Protein AF-A0AAW4BQ78-F1 (afdb_monomer_lite)

Structure (mmCIF, N/CA/C/O backbone):
data_AF-A0AAW4BQ78-F1
#
_entry.id   AF-A0AAW4BQ78-F1
#
loop_
_atom_site.group_PDB
_atom_site.id
_atom_site.type_symbol
_atom_site.label_atom_id
_atom_site.label_alt_id
_atom_site.label_comp_id
_atom_site.label_asym_id
_atom_site.label_entity_id
_atom_site.label_seq_id
_atom_site.pdbx_PDB_ins_code
_atom_site.Cartn_x
_atom_site.Cartn_y
_atom_site.Cartn_z
_atom_site.occupancy
_atom_site.B_iso_or_equiv
_atom_site.auth_seq_id
_atom_site.auth_comp_id
_atom_site.auth_asym_id
_atom_site.auth_atom_id
_atom_site.pdbx_PDB_model_num
ATOM 1 N N . LEU A 1 1 ? 8.342 10.930 -10.834 1.00 89.88 1 LEU A N 1
ATOM 2 C CA . LEU A 1 1 ? 9.671 10.484 -11.319 1.00 89.88 1 LEU A CA 1
ATOM 3 C C . LEU A 1 1 ? 9.544 9.337 -12.313 1.00 89.88 1 LEU A C 1
ATOM 5 O O . LEU A 1 1 ? 9.708 9.611 -13.490 1.00 89.88 1 LEU A O 1
ATOM 9 N N . ALA A 1 2 ? 9.186 8.112 -11.902 1.00 93.62 2 ALA A N 1
ATOM 10 C CA . ALA A 1 2 ? 9.019 6.991 -12.845 1.00 93.62 2 ALA A CA 1
ATOM 11 C C . ALA A 1 2 ? 7.979 7.290 -13.945 1.00 93.62 2 ALA A C 1
ATOM 13 O O . ALA A 1 2 ? 8.287 7.184 -15.124 1.00 93.62 2 ALA A O 1
ATOM 14 N N . LEU 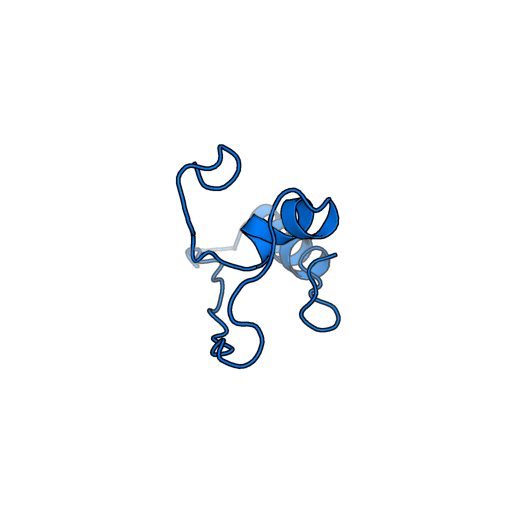A 1 3 ? 6.805 7.814 -13.568 1.00 94.06 3 LEU A N 1
ATOM 15 C CA . LEU A 1 3 ? 5.781 8.297 -14.513 1.00 94.06 3 LEU A CA 1
ATOM 16 C C . LEU A 1 3 ? 6.260 9.427 -15.440 1.00 94.06 3 LEU A C 1
ATOM 18 O O . LEU A 1 3 ? 5.711 9.630 -16.513 1.00 94.06 3 LEU A O 1
ATOM 22 N N . SER A 1 4 ? 7.278 10.177 -15.021 1.00 95.81 4 SER A N 1
ATOM 23 C CA . SER A 1 4 ? 7.877 11.267 -15.799 1.00 95.81 4 SER A CA 1
ATOM 24 C C . SER A 1 4 ? 9.033 10.777 -16.680 1.00 95.81 4 SER A C 1
ATOM 26 O O . SER A 1 4 ? 9.757 11.599 -17.231 1.00 95.81 4 SER A O 1
ATOM 28 N N . GLY A 1 5 ? 9.266 9.462 -16.761 1.00 92.69 5 GLY A N 1
ATOM 29 C CA . GLY A 1 5 ? 10.348 8.871 -17.549 1.00 92.69 5 GLY A CA 1
ATOM 30 C C . GLY A 1 5 ? 11.738 8.968 -16.914 1.00 92.69 5 GLY A C 1
ATOM 31 O O . GLY A 1 5 ? 12.728 8.712 -17.588 1.00 92.69 5 GLY A O 1
ATOM 32 N N . ALA A 1 6 ? 11.847 9.304 -15.624 1.00 95.38 6 ALA A N 1
ATOM 33 C CA . ALA A 1 6 ? 13.143 9.486 -14.956 1.00 95.38 6 ALA A CA 1
ATOM 34 C C . ALA A 1 6 ? 13.868 8.168 -14.592 1.00 95.38 6 ALA A C 1
ATOM 36 O O . ALA A 1 6 ? 14.888 8.207 -13.908 1.00 95.38 6 ALA A O 1
ATOM 37 N N . GLY A 1 7 ? 13.341 7.008 -15.000 1.00 94.31 7 GLY A N 1
ATOM 38 C CA . GLY A 1 7 ? 13.950 5.695 -14.771 1.00 94.31 7 GLY A CA 1
ATOM 39 C C . GLY A 1 7 ? 12.983 4.644 -14.222 1.00 94.31 7 GLY A C 1
ATOM 40 O O . GLY A 1 7 ? 11.763 4.773 -14.328 1.00 94.31 7 GLY A O 1
ATOM 41 N N . ILE A 1 8 ? 13.556 3.591 -13.635 1.00 95.25 8 ILE A N 1
ATOM 42 C CA . ILE A 1 8 ? 12.849 2.426 -13.085 1.00 95.25 8 ILE A CA 1
ATOM 43 C C . ILE A 1 8 ? 12.622 2.624 -11.581 1.00 95.25 8 ILE A C 1
ATOM 45 O O . ILE A 1 8 ? 13.498 3.130 -10.882 1.00 95.25 8 ILE A O 1
ATOM 49 N N . ALA A 1 9 ? 11.466 2.194 -11.071 1.00 93.88 9 ALA A N 1
ATOM 50 C CA . ALA A 1 9 ? 11.162 2.195 -9.642 1.00 93.88 9 ALA A CA 1
ATOM 51 C C . ALA A 1 9 ? 10.689 0.811 -9.176 1.00 93.88 9 ALA A C 1
ATOM 53 O O . ALA A 1 9 ? 9.964 0.126 -9.894 1.00 93.88 9 ALA A O 1
ATOM 54 N N . CYS A 1 10 ? 11.079 0.431 -7.958 1.00 91.81 10 CYS A N 1
ATOM 55 C CA . CYS A 1 10 ? 10.573 -0.744 -7.252 1.00 91.81 10 CYS A CA 1
ATOM 56 C C . CYS A 1 10 ? 9.720 -0.254 -6.079 1.00 91.81 10 CYS A C 1
ATOM 58 O O . CYS A 1 10 ? 10.246 0.356 -5.149 1.00 91.81 10 CYS A O 1
ATOM 60 N N . LEU A 1 11 ? 8.404 -0.439 -6.170 1.00 91.00 11 LEU A N 1
ATOM 61 C CA . LEU A 1 11 ? 7.415 0.069 -5.218 1.00 91.00 11 LEU A CA 1
ATOM 62 C C . LEU A 1 11 ? 6.361 -1.006 -4.954 1.00 91.00 11 LEU A C 1
ATOM 64 O O . LEU A 1 11 ? 6.191 -1.921 -5.758 1.00 91.00 11 LEU A O 1
ATOM 68 N N . SER A 1 12 ? 5.627 -0.867 -3.852 1.00 89.81 12 SER A N 1
ATOM 69 C CA . SER A 1 12 ? 4.515 -1.758 -3.522 1.00 89.81 12 SER A CA 1
ATOM 70 C C . SER A 1 12 ? 3.423 -1.724 -4.597 1.00 89.81 12 SER A C 1
ATOM 72 O O . SER A 1 12 ? 3.129 -0.676 -5.179 1.00 89.81 12 SER A O 1
ATOM 74 N N . ASP A 1 13 ? 2.774 -2.863 -4.825 1.00 87.94 13 ASP A N 1
ATOM 75 C CA . ASP A 1 13 ? 1.781 -3.030 -5.894 1.00 87.94 13 ASP A CA 1
ATOM 76 C C . ASP A 1 13 ? 0.627 -2.018 -5.815 1.00 87.94 13 ASP A C 1
ATOM 78 O O . ASP A 1 13 ? 0.271 -1.419 -6.831 1.00 87.94 13 ASP A O 1
ATOM 82 N N . PHE A 1 14 ? 0.104 -1.730 -4.616 1.00 86.06 14 PHE A N 1
ATOM 83 C CA . PHE A 1 14 ? -0.992 -0.766 -4.442 1.00 86.06 14 PHE A CA 1
ATOM 84 C C . PHE A 1 14 ? -0.638 0.654 -4.911 1.00 86.06 14 PHE A C 1
ATOM 86 O O . PHE A 1 14 ? -1.529 1.416 -5.284 1.00 86.06 14 PHE A O 1
ATOM 93 N N . MET A 1 15 ? 0.651 1.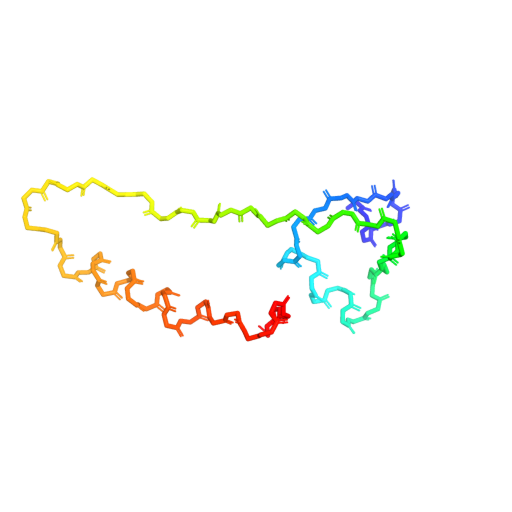019 -4.914 1.00 90.50 15 MET A N 1
ATOM 94 C CA . MET A 1 15 ? 1.108 2.337 -5.363 1.00 90.50 15 MET A CA 1
ATOM 95 C C . MET A 1 15 ? 1.142 2.455 -6.886 1.00 90.50 15 MET A C 1
ATOM 97 O O . MET A 1 15 ? 1.059 3.562 -7.402 1.00 90.50 15 MET A O 1
ATOM 101 N N . THR A 1 16 ? 1.295 1.337 -7.602 1.00 91.94 16 THR A N 1
ATOM 102 C CA . THR A 1 16 ? 1.513 1.325 -9.060 1.00 91.94 16 THR A CA 1
ATOM 103 C C . THR A 1 16 ? 0.374 0.673 -9.838 1.00 91.94 16 THR A C 1
ATOM 105 O O . THR A 1 16 ? 0.353 0.756 -11.065 1.00 91.94 16 THR A O 1
ATOM 108 N N . TYR A 1 17 ? -0.589 0.048 -9.152 1.00 89.06 17 TYR A N 1
ATOM 109 C CA . TYR A 1 17 ? -1.685 -0.704 -9.763 1.00 89.06 17 TYR A CA 1
ATOM 110 C C . TYR A 1 17 ? -2.440 0.095 -10.833 1.00 89.06 17 TYR A C 1
ATOM 112 O O . TYR A 1 17 ? -2.563 -0.357 -11.971 1.00 89.06 17 TYR A O 1
ATOM 120 N N . ARG A 1 18 ? -2.907 1.306 -10.497 1.00 90.62 18 ARG A N 1
ATOM 121 C CA . ARG A 1 18 ? -3.702 2.137 -11.420 1.00 90.62 18 ARG A CA 1
ATOM 122 C C . ARG A 1 18 ? -2.904 2.543 -12.652 1.00 90.62 18 ARG A C 1
ATOM 124 O O . ARG A 1 18 ? -3.406 2.442 -13.766 1.00 90.62 18 ARG A O 1
ATOM 131 N N . ASP A 1 19 ? -1.655 2.944 -12.462 1.00 93.12 19 ASP A N 1
ATOM 132 C CA . ASP A 1 19 ? -0.792 3.371 -13.561 1.00 93.12 19 ASP A CA 1
ATOM 133 C C . ASP A 1 19 ? -0.398 2.202 -14.466 1.00 93.12 19 ASP A C 1
ATOM 135 O O . ASP A 1 19 ? -0.318 2.364 -15.682 1.00 93.12 19 ASP A O 1
ATOM 139 N N . ARG A 1 20 ? -0.212 1.005 -13.894 1.00 91.81 20 ARG A N 1
ATOM 140 C CA . ARG A 1 20 ? -0.009 -0.234 -14.655 1.00 91.81 20 ARG A CA 1
ATOM 141 C C . ARG A 1 20 ? -1.249 -0.618 -15.452 1.00 91.81 20 ARG A C 1
ATOM 143 O O . ARG A 1 20 ? -1.130 -0.971 -16.621 1.00 91.81 20 ARG A O 1
ATOM 150 N N . LYS A 1 21 ? -2.435 -0.507 -14.850 1.00 91.31 21 LYS A N 1
ATOM 151 C CA . LYS A 1 21 ? -3.722 -0.764 -15.513 1.00 91.31 21 LYS A CA 1
ATOM 152 C C . LYS A 1 21 ? -3.977 0.209 -16.666 1.00 91.31 21 LYS A C 1
ATOM 154 O O . LYS A 1 21 ? -4.455 -0.202 -17.716 1.00 91.31 21 LYS A O 1
ATOM 159 N N . ASN A 1 22 ? -3.599 1.473 -16.490 1.00 94.00 22 ASN A N 1
ATOM 160 C CA . ASN A 1 22 ? -3.717 2.518 -17.508 1.00 94.00 22 ASN A CA 1
ATOM 161 C C . ASN A 1 22 ? -2.565 2.506 -18.534 1.00 94.00 22 ASN A C 1
ATOM 163 O O . ASN A 1 22 ? -2.533 3.355 -19.421 1.00 94.00 22 ASN A O 1
ATOM 167 N N . GLY A 1 23 ? -1.594 1.594 -18.405 1.00 92.81 23 GLY A N 1
ATOM 168 C CA . GLY A 1 23 ? -0.432 1.493 -19.295 1.00 92.81 23 GLY A CA 1
ATOM 169 C C . GLY A 1 23 ? 0.614 2.604 -19.136 1.00 92.81 23 GLY A C 1
ATOM 170 O O . GLY A 1 23 ? 1.576 2.644 -19.895 1.00 92.81 23 GLY A O 1
ATOM 171 N N . SER A 1 24 ? 0.459 3.498 -18.154 1.00 94.69 24 SER A N 1
ATOM 172 C CA . SER A 1 24 ? 1.434 4.556 -17.844 1.00 94.69 24 SER A CA 1
ATOM 173 C C . SER A 1 24 ? 2.696 4.016 -17.165 1.00 94.69 24 SER A C 1
ATOM 175 O O . SER A 1 24 ? 3.760 4.621 -17.265 1.00 94.69 24 SER A O 1
ATOM 177 N N . LEU A 1 25 ? 2.594 2.868 -16.489 1.00 94.81 25 LEU A N 1
ATOM 178 C CA . LEU A 1 25 ? 3.732 2.086 -16.006 1.00 94.81 25 LEU A CA 1
ATOM 179 C C . LEU A 1 25 ? 3.666 0.666 -16.568 1.00 94.81 25 LEU A C 1
ATOM 181 O O . LEU A 1 25 ? 2.592 0.103 -16.755 1.00 94.81 25 LEU A O 1
ATOM 185 N N . VAL A 1 26 ? 4.827 0.050 -16.777 1.00 93.31 26 VAL A N 1
ATOM 186 C CA . VAL A 1 26 ? 4.937 -1.352 -17.192 1.00 93.31 26 VAL A CA 1
ATOM 187 C C . VAL A 1 26 ? 5.752 -2.132 -16.166 1.00 93.31 26 VAL A C 1
ATOM 189 O O . VAL A 1 26 ? 6.744 -1.637 -15.636 1.00 93.31 26 VAL A O 1
ATOM 192 N N . ALA A 1 27 ? 5.320 -3.356 -15.863 1.00 91.69 27 ALA A N 1
ATOM 193 C CA . ALA A 1 27 ? 6.068 -4.246 -14.982 1.00 91.69 27 ALA A CA 1
ATOM 194 C C . ALA A 1 27 ? 7.275 -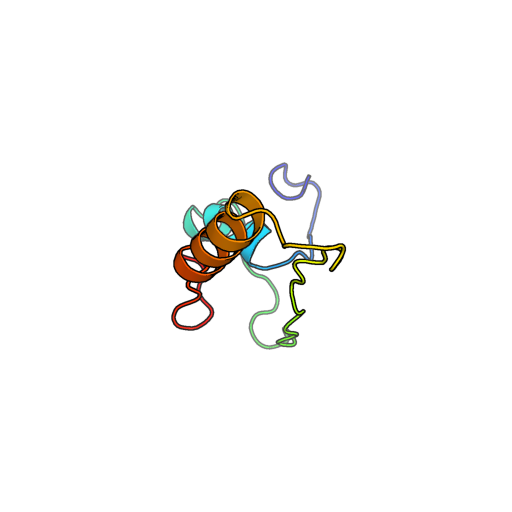4.838 -15.725 1.00 91.69 27 ALA A C 1
ATOM 196 O O . ALA A 1 27 ? 7.121 -5.398 -16.812 1.00 91.69 27 ALA A O 1
ATOM 197 N N . LEU A 1 28 ? 8.452 -4.731 -15.111 1.00 91.69 28 LEU A N 1
ATOM 198 C CA . LEU A 1 28 ? 9.719 -5.246 -15.629 1.00 91.69 28 LEU A CA 1
ATOM 199 C C . LEU A 1 28 ? 10.093 -6.558 -14.930 1.00 91.69 28 LEU A C 1
ATOM 201 O O . LEU A 1 28 ? 9.682 -6.791 -13.797 1.00 91.69 28 LEU A O 1
ATOM 205 N N . PHE A 1 29 ? 10.885 -7.398 -15.606 1.00 90.38 29 PHE A N 1
ATOM 206 C CA . PHE A 1 29 ? 11.434 -8.648 -15.056 1.00 90.38 29 PHE A CA 1
ATOM 207 C C . PHE A 1 29 ? 10.386 -9.590 -14.439 1.00 90.38 29 PHE A C 1
ATOM 209 O O . PHE A 1 29 ? 10.643 -10.203 -13.407 1.00 90.38 29 PHE A O 1
ATOM 216 N N . LYS A 1 30 ? 9.202 -9.714 -15.055 1.00 84.88 30 LYS A N 1
ATOM 217 C CA . LYS A 1 30 ? 8.081 -10.508 -14.514 1.00 84.88 30 LYS A CA 1
ATOM 218 C C . LYS A 1 30 ? 8.478 -11.942 -14.136 1.00 84.88 30 LYS A C 1
ATOM 220 O O . LYS A 1 30 ? 8.049 -12.418 -13.094 1.00 84.88 30 LYS A O 1
ATOM 225 N N . ASP A 1 31 ? 9.347 -12.573 -14.924 1.00 86.56 31 ASP A N 1
ATOM 226 C CA . ASP A 1 31 ? 9.773 -13.967 -14.719 1.00 86.56 31 ASP A CA 1
ATOM 227 C C . ASP A 1 31 ? 10.859 -14.132 -13.643 1.00 86.56 31 ASP A C 1
ATOM 229 O O . ASP A 1 31 ? 11.142 -15.239 -13.196 1.00 86.56 31 ASP A O 1
ATOM 233 N N . SER A 1 32 ? 11.495 -13.035 -13.226 1.00 85.06 32 SER A N 1
ATOM 234 C CA . SER A 1 32 ? 12.569 -13.019 -12.218 1.00 85.06 32 SER A CA 1
ATOM 235 C C . SER A 1 32 ? 12.211 -12.173 -10.994 1.00 85.06 32 SER A C 1
ATOM 237 O O . SER A 1 32 ? 13.050 -11.952 -10.121 1.00 85.06 32 SER A O 1
ATOM 239 N N . SER A 1 33 ? 10.975 -11.675 -10.930 1.00 81.50 33 SER A N 1
ATOM 240 C CA . SER A 1 33 ? 10.484 -10.878 -9.815 1.00 81.50 33 SER A CA 1
ATOM 241 C C . SER A 1 33 ? 10.205 -11.786 -8.622 1.00 81.50 33 SER A C 1
ATOM 243 O O . SER A 1 33 ? 9.451 -12.755 -8.718 1.00 81.50 33 SER A O 1
ATOM 245 N N . LEU A 1 34 ? 10.821 -11.475 -7.482 1.00 82.62 34 LEU A N 1
ATOM 246 C CA . LEU A 1 34 ? 10.559 -12.197 -6.247 1.00 82.62 34 LEU A CA 1
ATOM 247 C C . LEU A 1 34 ? 9.246 -11.697 -5.639 1.00 82.62 34 LEU A C 1
ATOM 249 O O . LEU A 1 34 ? 9.099 -10.510 -5.344 1.00 82.62 34 LEU A O 1
ATOM 253 N N . ARG A 1 35 ? 8.305 -12.612 -5.403 1.00 80.75 35 ARG A N 1
ATOM 254 C CA . ARG A 1 35 ? 7.043 -12.296 -4.729 1.00 80.75 35 ARG A CA 1
ATOM 255 C C . ARG A 1 35 ? 7.288 -12.132 -3.229 1.00 80.75 35 ARG A C 1
ATOM 257 O O . ARG A 1 35 ? 7.305 -13.110 -2.487 1.00 80.75 35 ARG A O 1
ATOM 264 N N . ILE A 1 36 ? 7.501 -10.889 -2.804 1.00 83.38 36 ILE A N 1
ATOM 265 C CA . ILE A 1 36 ? 7.655 -10.517 -1.395 1.00 83.38 36 ILE A CA 1
ATOM 266 C C . ILE A 1 36 ? 6.356 -9.867 -0.925 1.00 83.38 36 ILE A C 1
ATOM 268 O O . ILE A 1 36 ? 6.009 -8.773 -1.366 1.00 83.38 36 ILE A O 1
ATOM 272 N N . GLU A 1 37 ? 5.652 -10.518 -0.003 1.00 83.75 37 GLU A N 1
ATOM 273 C CA . GLU A 1 37 ? 4.490 -9.927 0.658 1.00 83.75 37 GLU A CA 1
ATOM 274 C C . GLU A 1 37 ? 4.938 -9.208 1.931 1.00 83.75 37 GLU A C 1
ATOM 276 O O . GLU A 1 37 ? 5.514 -9.809 2.838 1.00 83.75 37 GLU A O 1
ATOM 281 N N . GLN A 1 38 ? 4.693 -7.899 1.988 1.00 84.25 38 GLN A N 1
ATOM 282 C CA . GLN A 1 38 ? 4.987 -7.081 3.160 1.00 84.25 38 GLN A CA 1
ATOM 283 C C . GLN A 1 38 ? 3.686 -6.793 3.918 1.00 84.25 38 GLN A C 1
ATOM 285 O O . GLN A 1 38 ? 2.757 -6.236 3.325 1.00 84.25 38 GLN A O 1
ATOM 290 N N . PRO A 1 39 ? 3.587 -7.153 5.211 1.00 86.69 39 PRO A N 1
ATOM 291 C CA . PRO A 1 39 ? 2.382 -6.898 5.982 1.00 86.69 39 PRO A CA 1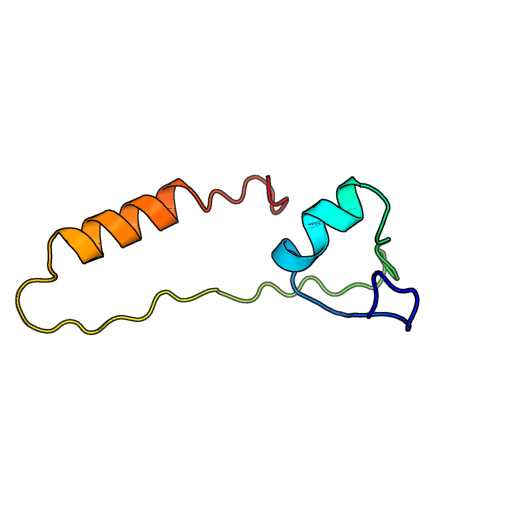
ATOM 292 C C . PRO A 1 39 ? 2.199 -5.396 6.224 1.00 86.69 39 PRO A C 1
ATOM 294 O O . PRO A 1 39 ? 3.144 -4.672 6.539 1.00 86.69 39 PRO A O 1
ATOM 297 N N . ILE A 1 40 ? 0.953 -4.936 6.121 1.00 86.12 40 ILE A N 1
ATOM 298 C CA . ILE A 1 40 ? 0.554 -3.578 6.497 1.00 86.12 40 ILE A CA 1
ATOM 299 C C . ILE A 1 40 ? -0.107 -3.648 7.873 1.00 86.12 40 ILE A C 1
ATOM 301 O O . ILE A 1 40 ? -1.038 -4.425 8.090 1.00 86.12 40 ILE A O 1
ATOM 305 N N . HIS A 1 41 ? 0.365 -2.826 8.807 1.00 87.56 41 HIS A N 1
ATOM 306 C CA . HIS A 1 41 ? -0.096 -2.839 10.192 1.00 87.56 41 HIS A CA 1
ATOM 307 C C . HIS A 1 41 ? -0.869 -1.566 10.541 1.00 87.56 41 HIS A C 1
ATOM 309 O O . HIS A 1 41 ? -0.389 -0.456 10.326 1.00 87.56 41 HIS A O 1
ATOM 315 N N . ALA A 1 42 ? -2.040 -1.729 11.159 1.00 86.88 42 ALA A N 1
ATOM 316 C CA . ALA A 1 42 ? -2.750 -0.650 11.838 1.00 86.88 42 ALA A CA 1
ATOM 317 C C . ALA A 1 42 ? -2.427 -0.707 13.340 1.00 86.88 42 ALA A C 1
ATOM 319 O O . ALA A 1 42 ? -2.974 -1.535 14.069 1.00 86.88 42 ALA A O 1
ATOM 320 N N . ILE A 1 43 ? -1.507 0.147 13.794 1.00 88.62 43 ILE A N 1
ATOM 321 C CA . ILE A 1 43 ? -1.014 0.159 15.179 1.00 88.62 43 ILE A CA 1
ATOM 322 C C . ILE A 1 43 ? -1.746 1.247 15.970 1.00 88.62 43 ILE A C 1
ATOM 324 O O . ILE A 1 43 ? -1.786 2.402 15.554 1.00 88.62 43 ILE A O 1
ATOM 328 N N . TYR A 1 44 ? -2.318 0.884 17.118 1.00 86.12 44 TYR A N 1
ATOM 329 C CA . TYR A 1 44 ? -3.022 1.805 18.012 1.00 86.12 44 TYR A CA 1
ATOM 330 C C . TYR A 1 4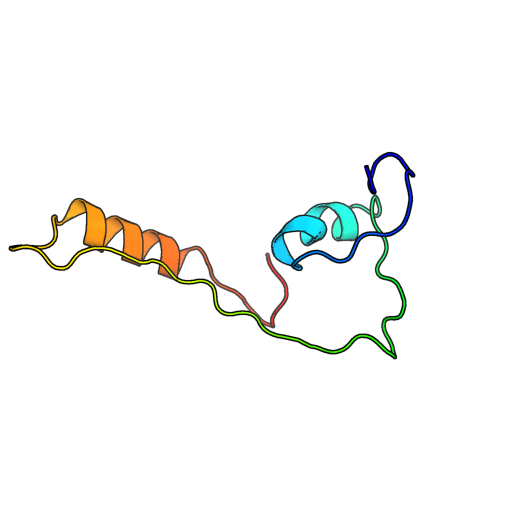4 ? -2.844 1.397 19.480 1.00 86.12 44 TYR A C 1
ATOM 332 O O . TYR A 1 44 ? -2.606 0.230 19.795 1.00 86.12 44 TYR A O 1
ATOM 340 N N . TYR A 1 45 ? -2.963 2.365 20.391 1.00 84.00 45 TYR A N 1
ATOM 341 C CA . TYR A 1 45 ? -2.886 2.117 21.830 1.00 84.00 45 TYR A CA 1
ATOM 342 C C . TYR A 1 45 ? -4.178 1.493 22.367 1.00 84.00 45 TYR A C 1
ATOM 344 O O . TYR A 1 45 ? -5.284 1.893 22.006 1.00 84.00 45 TYR A O 1
ATOM 352 N N . LYS A 1 46 ? -4.029 0.544 23.295 1.00 72.44 46 LYS A N 1
ATOM 353 C CA . LYS A 1 46 ? -5.127 -0.071 24.053 1.00 72.44 46 LYS A CA 1
ATOM 354 C C . LYS A 1 46 ? -5.266 0.593 25.430 1.00 72.44 46 LYS A C 1
ATOM 356 O O . LYS A 1 46 ? -5.159 -0.071 26.456 1.00 72.44 46 LYS A O 1
ATOM 361 N N . ASN A 1 47 ? -5.434 1.912 25.472 1.00 64.31 47 ASN A N 1
ATOM 362 C CA . ASN A 1 47 ? -5.853 2.611 26.690 1.00 64.31 47 ASN A CA 1
ATOM 363 C C . ASN A 1 47 ? -7.388 2.518 26.839 1.00 64.31 47 ASN A C 1
ATOM 365 O O . ASN A 1 47 ? -8.093 2.271 25.863 1.00 64.31 47 ASN A O 1
ATOM 369 N N . SER A 1 48 ? -7.883 2.571 28.079 1.00 59.19 48 SER A N 1
ATOM 370 C CA . SER A 1 48 ? -9.244 2.186 28.505 1.00 59.19 48 SER A CA 1
ATOM 371 C C . SER A 1 48 ? -10.368 2.558 27.528 1.00 59.19 48 SER A C 1
ATOM 373 O O . SER A 1 48 ? -10.432 3.699 27.083 1.00 59.19 48 SER A O 1
ATOM 375 N N . ALA A 1 49 ? -11.264 1.593 27.273 1.00 59.34 49 ALA A N 1
ATOM 376 C CA . ALA A 1 49 ? -12.387 1.654 26.333 1.00 59.34 49 ALA A CA 1
ATOM 377 C C . ALA A 1 49 ? -11.987 2.248 24.973 1.00 59.34 49 ALA A C 1
ATOM 379 O O . ALA A 1 49 ? -12.177 3.437 24.723 1.00 59.34 49 ALA A O 1
ATOM 380 N N . THR A 1 50 ? -11.452 1.405 24.077 1.00 63.75 50 THR A N 1
ATOM 381 C CA . THR A 1 50 ? -11.256 1.758 22.664 1.00 63.75 50 THR A CA 1
ATOM 382 C C . THR A 1 50 ? -12.497 2.497 22.172 1.00 63.75 50 THR A C 1
ATOM 384 O O . THR A 1 50 ? -13.591 1.931 22.164 1.00 63.75 50 THR A O 1
ATOM 387 N N . SER A 1 51 ? -12.339 3.784 21.839 1.00 74.50 51 SER A N 1
ATOM 388 C CA . SER A 1 51 ? -13.458 4.612 21.391 1.00 74.50 51 SER A CA 1
ATOM 389 C C . SER A 1 51 ? -14.147 3.881 20.246 1.00 74.50 51 SER A C 1
ATOM 391 O O . SER A 1 51 ? -13.466 3.450 19.316 1.00 74.50 51 SER A O 1
ATOM 393 N N . LEU A 1 52 ? -15.477 3.762 20.294 1.00 83.56 52 LEU A N 1
ATOM 394 C CA . LEU A 1 52 ? -16.270 3.095 19.255 1.00 83.56 52 LEU A CA 1
ATOM 395 C C . LEU A 1 52 ? -15.869 3.562 17.844 1.00 83.56 52 LEU A C 1
ATOM 397 O O . LEU A 1 52 ? -15.823 2.766 16.919 1.00 83.56 52 LEU A O 1
ATOM 401 N N . ARG A 1 53 ? -15.460 4.830 17.708 1.00 85.88 53 ARG A N 1
ATOM 402 C CA . ARG A 1 53 ? -14.919 5.418 16.474 1.00 85.88 53 ARG A CA 1
ATOM 403 C C . ARG A 1 53 ? -13.689 4.687 15.927 1.00 85.88 53 ARG A C 1
ATOM 405 O O . ARG A 1 53 ? -13.627 4.453 14.728 1.00 85.88 53 ARG A O 1
ATOM 412 N N . ILE A 1 54 ? -12.728 4.329 16.782 1.00 87.06 54 ILE A N 1
ATOM 413 C CA . ILE A 1 54 ? -11.504 3.619 16.378 1.00 87.06 54 ILE A CA 1
ATOM 414 C C . ILE A 1 54 ? -11.870 2.210 15.918 1.00 87.06 54 ILE A C 1
ATOM 416 O O . ILE A 1 54 ? -11.486 1.818 14.823 1.00 87.06 54 ILE A O 1
ATOM 420 N N . SER A 1 55 ? -12.657 1.475 16.706 1.00 86.38 55 SER A N 1
ATOM 421 C CA . SER A 1 55 ? -13.087 0.121 16.336 1.00 86.38 55 SER A CA 1
ATOM 422 C C . SER A 1 55 ? -13.879 0.118 15.028 1.00 86.38 55 SER A C 1
ATOM 424 O O . SER A 1 55 ? -13.557 -0.650 14.126 1.00 86.38 55 SER A O 1
ATOM 426 N N . SER A 1 56 ? -14.850 1.025 14.880 1.00 89.50 56 SER A N 1
ATOM 427 C CA . SER A 1 56 ? -15.627 1.167 13.646 1.00 89.50 56 SER A CA 1
ATOM 428 C C . SER A 1 56 ? -14.751 1.529 12.449 1.00 89.50 56 SER A C 1
ATOM 430 O O . SER A 1 56 ? -14.967 1.008 11.360 1.00 89.50 56 SER A O 1
ATOM 432 N N . PHE A 1 57 ? -13.746 2.387 12.633 1.00 89.88 57 PHE A N 1
ATOM 433 C CA . PHE A 1 57 ? -12.818 2.737 11.563 1.00 89.88 57 PHE A CA 1
ATOM 434 C C . PHE A 1 57 ? -11.939 1.552 11.153 1.00 89.88 57 PHE A C 1
ATOM 436 O O . PHE A 1 57 ? -11.782 1.292 9.964 1.00 89.88 57 PHE A O 1
ATOM 443 N N . ILE A 1 58 ? -11.406 0.794 12.113 1.00 89.38 58 ILE A N 1
ATOM 444 C CA . ILE A 1 58 ? -10.612 -0.405 11.821 1.00 89.38 58 ILE A CA 1
ATOM 445 C C . ILE A 1 58 ? -11.454 -1.449 11.075 1.00 89.38 58 ILE A C 1
ATOM 447 O O . ILE A 1 58 ? -10.980 -2.013 10.091 1.00 89.38 58 ILE A O 1
ATOM 451 N N . GLU A 1 59 ? -12.703 -1.675 11.482 1.00 89.25 59 GLU A N 1
ATOM 452 C CA . GLU A 1 59 ? -13.611 -2.594 10.781 1.00 89.25 59 GLU A CA 1
ATOM 453 C C . GLU A 1 59 ? -13.993 -2.094 9.379 1.00 89.25 59 GLU A C 1
ATOM 455 O O . GLU A 1 59 ? -14.027 -2.872 8.420 1.00 89.25 59 GLU A O 1
ATOM 460 N N . PHE A 1 60 ? -14.194 -0.785 9.209 1.00 90.69 60 PHE A N 1
ATOM 461 C CA . PHE A 1 60 ? -14.371 -0.185 7.887 1.00 90.69 60 PHE A CA 1
ATOM 462 C C . PHE A 1 60 ? -13.148 -0.435 6.994 1.00 90.69 60 PHE A C 1
ATOM 464 O O . PHE A 1 60 ? -13.284 -0.907 5.869 1.00 90.69 60 PHE A O 1
ATOM 471 N N . ILE A 1 61 ? -11.941 -0.182 7.498 1.00 89.75 61 ILE A N 1
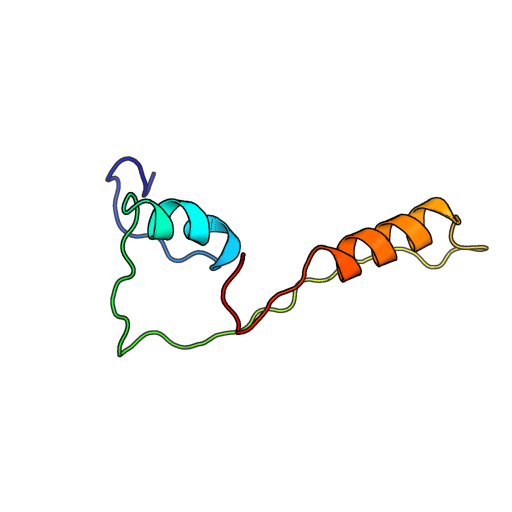ATOM 472 C CA . ILE A 1 61 ? -10.711 -0.384 6.732 1.00 89.75 61 ILE A CA 1
ATOM 473 C C . ILE A 1 61 ? -10.530 -1.861 6.358 1.00 89.75 61 ILE A C 1
ATOM 475 O O . ILE A 1 61 ? -10.271 -2.154 5.195 1.00 89.75 61 ILE A O 1
ATOM 479 N N . LYS A 1 62 ? -10.746 -2.802 7.286 1.00 86.00 62 LYS A N 1
ATOM 480 C CA . LYS A 1 62 ? -10.677 -4.247 6.997 1.00 86.00 62 LYS A CA 1
ATOM 481 C C . LYS A 1 62 ? -11.682 -4.698 5.937 1.00 86.00 62 LYS A C 1
ATOM 483 O O . LYS A 1 62 ? -11.355 -5.540 5.109 1.00 86.00 62 LYS A O 1
ATOM 488 N N . SER A 1 63 ? -12.900 -4.161 5.964 1.00 88.12 63 SER A N 1
ATOM 489 C CA . SER A 1 63 ? -13.951 -4.534 5.007 1.00 88.12 63 SER A CA 1
ATOM 490 C C . SER A 1 63 ? -13.761 -3.924 3.616 1.00 88.12 63 SER A C 1
ATOM 492 O O . SER A 1 63 ? -14.274 -4.490 2.650 1.00 88.12 63 SER A O 1
ATOM 494 N N . ASN A 1 64 ? -13.025 -2.813 3.504 1.00 86.00 64 ASN A N 1
ATOM 495 C CA . ASN A 1 64 ? -12.769 -2.118 2.238 1.00 86.00 64 ASN A CA 1
ATOM 496 C C . ASN A 1 64 ? -11.399 -2.446 1.628 1.00 86.00 64 ASN A C 1
ATOM 498 O O . ASN A 1 64 ? -11.253 -2.381 0.413 1.00 86.00 64 ASN A O 1
ATOM 502 N N . LEU A 1 65 ? -10.409 -2.851 2.428 1.00 79.00 65 LEU A N 1
ATOM 503 C CA . LEU A 1 65 ? -9.122 -3.376 1.950 1.00 79.00 65 LEU A CA 1
ATOM 504 C C . LEU A 1 65 ? -9.242 -4.849 1.525 1.00 79.00 65 LEU A C 1
ATOM 506 O O . LEU A 1 65 ? -8.426 -5.688 1.909 1.00 79.00 65 LEU A O 1
ATOM 510 N N . LYS A 1 66 ? -10.276 -5.188 0.748 1.00 64.06 66 LYS A N 1
ATOM 511 C CA . LYS A 1 66 ? -10.395 -6.526 0.168 1.00 64.06 66 LYS A CA 1
ATOM 512 C C . LYS A 1 66 ? -9.356 -6.677 -0.933 1.00 64.06 66 LYS A C 1
ATOM 514 O O . LYS A 1 66 ? -9.423 -6.012 -1.961 1.00 64.06 66 LYS A O 1
ATOM 519 N N . ILE A 1 67 ? -8.396 -7.552 -0.683 1.00 61.81 67 ILE A N 1
ATOM 520 C CA . ILE A 1 67 ? -7.454 -8.033 -1.683 1.00 61.81 67 ILE A CA 1
ATOM 521 C C . ILE A 1 67 ? -8.048 -9.345 -2.197 1.00 61.81 67 ILE A C 1
ATOM 523 O O . ILE A 1 67 ? -7.892 -10.376 -1.547 1.00 61.81 67 ILE A O 1
ATOM 527 N N . ASP A 1 68 ? -8.768 -9.312 -3.318 1.00 51.56 68 ASP A N 1
ATOM 528 C CA . ASP A 1 68 ? -9.170 -10.541 -4.010 1.00 51.56 68 ASP A CA 1
ATOM 529 C C . ASP A 1 68 ? -8.054 -10.935 -4.986 1.00 51.56 68 ASP A C 1
ATOM 531 O O . ASP A 1 68 ? -7.608 -10.139 -5.808 1.00 51.56 68 ASP A O 1
ATOM 535 N N . ASN A 1 69 ? -7.563 -12.173 -4.872 1.00 47.22 69 ASN A N 1
ATOM 536 C CA . ASN A 1 69 ? -6.531 -12.753 -5.744 1.00 47.22 69 ASN A CA 1
ATOM 537 C C . ASN A 1 69 ? -5.212 -11.960 -5.853 1.00 47.22 69 ASN A C 1
ATOM 539 O O . ASN A 1 69 ? -4.562 -12.003 -6.895 1.00 47.22 69 ASN A O 1
ATOM 543 N N . ASN A 1 70 ? -4.785 -11.250 -4.800 1.00 51.72 70 ASN A N 1
ATOM 544 C CA . ASN A 1 70 ? -3.564 -10.421 -4.822 1.00 51.72 70 ASN A CA 1
ATOM 545 C C . ASN A 1 70 ? -3.521 -9.362 -5.944 1.00 51.72 70 ASN A C 1
ATOM 547 O O . ASN A 1 70 ? -2.478 -8.749 -6.172 1.00 51.72 70 ASN A O 1
ATOM 551 N N . GLU A 1 71 ? -4.648 -9.099 -6.601 1.00 54.97 71 GLU A N 1
ATOM 552 C CA . GLU A 1 71 ? -4.830 -7.973 -7.495 1.00 54.97 71 GLU A CA 1
ATOM 553 C C . GLU A 1 71 ? -5.621 -6.919 -6.726 1.00 54.97 71 GLU A C 1
ATOM 555 O O . GLU A 1 71 ? -6.747 -7.143 -6.285 1.00 54.97 71 GLU A O 1
ATOM 560 N N . PHE A 1 72 ? -5.006 -5.760 -6.500 1.00 51.50 72 PHE A N 1
ATOM 561 C CA . PHE A 1 72 ? -5.716 -4.617 -5.934 1.00 51.50 72 PHE A CA 1
ATOM 562 C C . PHE A 1 72 ? -6.865 -4.263 -6.888 1.00 51.50 72 PHE A C 1
ATOM 564 O O . PHE A 1 72 ? -6.609 -4.093 -8.070 1.00 51.50 72 PHE A O 1
ATOM 571 N N . MET A 1 73 ? -8.112 -4.197 -6.421 1.00 46.06 73 MET A N 1
ATOM 572 C CA . MET A 1 73 ? -9.244 -3.694 -7.221 1.00 46.06 73 MET A CA 1
ATOM 573 C C . MET A 1 73 ? -9.342 -2.172 -7.125 1.00 46.06 73 MET A C 1
ATOM 575 O O . MET A 1 73 ? -9.175 -1.635 -6.005 1.00 46.06 73 MET A O 1
#

Foldseek 3Di:
DVLVVPDDDDDDCVVCQVCCVVVSDPDPPPVNDDDDDDDDDDDDDPDPDPPVVNVVVVVVCVVQQDCDPVRGD

Organism: Vibrio anguillarum (NCBI:txid55601)

Secondary structure (DSSP, 8-state):
-GGGTS------HHHHHHHHHTTSS----GGG----PPPP-------SS--HHHHHHHHHHHHH--EETTEE-

Sequence (73 aa):
LALSGAGIACLSDFMTYRDRKNGSLVALFKDSSLRIEQPIHAIYYKNSATSLRISSFIEFIKSNLKIDNNEFM

pLDDT: mean 83.22, std 12.99, range [46.06, 95.81]

InterPro domains:
  IPR005119 LysR, substrate-binding [PF03466] (1-65)

Radius of gyration: 17.09 Å; chains: 1; bounding box: 30×25×48 Å